Protein AF-A0A845MWB2-F1 (afdb_monomer_lite)

pLDDT: mean 92.48, std 7.13, range [41.16, 98.19]

Secondary structure (DSSP, 8-state):
----S---TTHHHHT-S-HHHHHHHHHH--TT-HHHHHHHHHHHHH-TTS-HHHHHHHTGGGS--STT-S-HHHHHHHHHHHHIIIIIIIIHHHSSB-TT-EEEEEETTEEEEEEHHHHHHHHHHHSTT-TTTHHHHHHHHHHHTSGGGBSSPPPPHHHHHHH-TT---B----

Structure (mmCIF, N/CA/C/O backbone):
data_AF-A0A845MWB2-F1
#
_entry.id   AF-A0A845MWB2-F1
#
loop_
_atom_site.group_PDB
_atom_site.id
_atom_site.type_symbol
_atom_site.label_atom_id
_atom_site.label_alt_id
_atom_site.label_comp_id
_atom_site.label_asym_id
_atom_site.label_entity_id
_atom_site.label_seq_id
_atom_site.pdbx_PDB_ins_code
_atom_site.Cartn_x
_atom_site.Cartn_y
_atom_site.Cartn_z
_atom_site.occupancy
_atom_site.B_iso_or_equiv
_atom_site.auth_seq_id
_atom_site.auth_comp_id
_atom_site.auth_asym_id
_atom_site.auth_atom_id
_atom_site.pdbx_PDB_model_num
ATOM 1 N N . MET A 1 1 ? -17.869 -7.687 -10.494 1.00 41.16 1 MET A N 1
ATOM 2 C CA . MET A 1 1 ? -16.927 -7.324 -9.417 1.00 41.16 1 MET A CA 1
ATOM 3 C C . MET A 1 1 ? -15.879 -6.476 -10.111 1.00 41.16 1 MET A C 1
ATOM 5 O O . MET A 1 1 ? -15.400 -6.926 -11.140 1.00 41.16 1 MET A O 1
ATOM 9 N N . TYR A 1 2 ? -15.706 -5.213 -9.725 1.00 47.47 2 TYR A N 1
ATOM 10 C CA . TYR A 1 2 ? -14.780 -4.327 -10.436 1.00 47.47 2 TYR A CA 1
ATOM 11 C C . TYR A 1 2 ? -13.354 -4.681 -10.015 1.00 47.47 2 TYR A C 1
ATOM 13 O O . TYR A 1 2 ? -13.022 -4.534 -8.840 1.00 47.47 2 TYR A O 1
ATOM 21 N N . ASP A 1 3 ? -12.542 -5.156 -10.958 1.00 68.00 3 ASP A N 1
ATOM 22 C CA . ASP A 1 3 ? -11.114 -5.392 -10.747 1.00 68.00 3 ASP A CA 1
ATOM 23 C C . ASP A 1 3 ? -10.389 -4.044 -10.882 1.00 68.00 3 ASP A C 1
ATOM 25 O O . ASP A 1 3 ? -9.895 -3.679 -11.947 1.00 68.00 3 ASP A O 1
ATOM 29 N N . TYR A 1 4 ? -10.431 -3.247 -9.810 1.00 80.69 4 TYR A N 1
ATOM 30 C CA . TYR A 1 4 ? -9.626 -2.035 -9.666 1.00 80.69 4 TYR A CA 1
ATOM 31 C C . TYR A 1 4 ? -8.428 -2.331 -8.751 1.00 80.69 4 TYR A C 1
ATOM 33 O O . TYR A 1 4 ? -8.620 -2.947 -7.697 1.00 80.69 4 TYR A O 1
ATOM 41 N N . PRO A 1 5 ? -7.217 -1.852 -9.078 1.00 87.44 5 PRO A N 1
ATOM 42 C CA . PRO A 1 5 ? -6.850 -1.058 -10.255 1.00 87.44 5 PRO A CA 1
ATOM 43 C C . PRO A 1 5 ? -6.930 -1.870 -11.556 1.00 87.44 5 PRO A C 1
ATOM 45 O O . PRO A 1 5 ? -6.724 -3.081 -11.549 1.00 87.44 5 PRO A O 1
ATOM 48 N N . VAL A 1 6 ? -7.192 -1.189 -12.677 1.00 88.81 6 VAL A N 1
ATOM 49 C CA . VAL A 1 6 ? -7.098 -1.806 -14.009 1.00 88.81 6 VAL A CA 1
ATOM 50 C C . VAL A 1 6 ? -5.637 -2.166 -14.254 1.00 88.81 6 VAL A C 1
ATOM 52 O O . VAL A 1 6 ? -4.784 -1.284 -14.316 1.00 88.81 6 VAL A O 1
ATOM 55 N N . LEU A 1 7 ? -5.347 -3.462 -14.328 1.00 90.06 7 LEU A N 1
ATOM 56 C CA . LEU A 1 7 ? -3.983 -3.970 -14.428 1.00 90.06 7 LEU A CA 1
ATOM 57 C C . LEU A 1 7 ? -3.392 -3.701 -15.825 1.00 90.06 7 LEU A C 1
ATOM 59 O O . LEU A 1 7 ? -4.120 -3.806 -16.815 1.00 90.06 7 LEU A O 1
ATOM 63 N N . PRO A 1 8 ? -2.084 -3.399 -15.932 1.00 89.69 8 PRO A N 1
ATOM 64 C CA . PRO A 1 8 ? -1.440 -3.187 -17.224 1.00 89.69 8 PRO A CA 1
ATOM 65 C C . PRO A 1 8 ? -1.426 -4.484 -18.044 1.00 89.69 8 PRO A C 1
ATOM 67 O O . PRO A 1 8 ? -1.240 -5.573 -17.497 1.00 89.69 8 PRO A O 1
ATOM 70 N N . GLU A 1 9 ? -1.550 -4.376 -19.370 1.00 90.06 9 GLU A N 1
ATOM 71 C CA . GLU A 1 9 ? -1.622 -5.540 -20.274 1.00 90.06 9 GLU A CA 1
ATOM 72 C C . GLU A 1 9 ? -0.399 -6.464 -20.167 1.00 90.06 9 GLU A C 1
ATOM 74 O O . GLU A 1 9 ? -0.498 -7.671 -20.376 1.00 90.06 9 GLU A O 1
ATOM 79 N N . ASN A 1 10 ? 0.764 -5.911 -19.814 1.00 91.75 10 ASN A N 1
ATOM 80 C CA . ASN A 1 10 ? 2.012 -6.651 -19.664 1.00 91.75 10 ASN A CA 1
ATOM 81 C C . ASN A 1 10 ? 2.354 -7.000 -18.204 1.00 91.75 10 ASN A C 1
ATOM 83 O O . ASN A 1 10 ? 3.530 -7.203 -17.886 1.00 91.75 10 ASN A O 1
ATOM 87 N N . LEU A 1 11 ? 1.359 -7.083 -17.312 1.00 92.81 11 LEU A N 1
ATOM 88 C CA . LEU A 1 11 ? 1.565 -7.384 -15.891 1.00 92.81 11 LEU A CA 1
ATOM 89 C C . LEU A 1 11 ? 2.423 -8.638 -15.668 1.00 92.81 11 LEU A C 1
ATOM 91 O O . LEU A 1 11 ? 3.355 -8.602 -14.865 1.00 92.81 11 LEU A O 1
ATOM 95 N N . ASP A 1 12 ? 2.164 -9.720 -16.403 1.00 92.75 12 ASP A N 1
ATOM 96 C CA . ASP A 1 12 ? 2.923 -10.971 -16.274 1.00 92.75 12 ASP A CA 1
ATOM 97 C C . ASP A 1 12 ? 4.414 -10.783 -16.575 1.00 92.75 12 ASP A C 1
ATOM 99 O O . ASP A 1 12 ? 5.270 -11.378 -15.916 1.00 92.75 12 ASP A O 1
ATOM 103 N N . ASP A 1 13 ? 4.752 -9.915 -17.531 1.00 94.25 13 ASP A N 1
ATOM 104 C CA . ASP A 1 13 ? 6.138 -9.566 -17.813 1.00 94.25 13 ASP A CA 1
ATOM 105 C C . ASP A 1 13 ? 6.739 -8.723 -16.697 1.00 94.25 13 ASP A C 1
ATOM 107 O O . ASP A 1 13 ? 7.880 -8.978 -16.305 1.00 94.25 13 ASP A O 1
ATOM 111 N N . ILE A 1 14 ? 6.002 -7.758 -16.145 1.00 93.69 14 ILE A N 1
ATOM 112 C CA . ILE A 1 14 ? 6.468 -6.960 -15.002 1.00 93.69 14 ILE A CA 1
ATOM 113 C C . ILE A 1 14 ? 6.767 -7.880 -13.809 1.00 93.69 14 ILE A C 1
ATOM 115 O O . ILE A 1 14 ? 7.822 -7.759 -13.186 1.00 93.69 14 ILE A O 1
ATOM 119 N N . LEU A 1 15 ? 5.917 -8.881 -13.575 1.00 94.44 15 LEU A N 1
ATOM 120 C CA . LEU A 1 15 ? 5.975 -9.795 -12.435 1.00 94.44 15 LEU A CA 1
ATOM 121 C C . LEU A 1 15 ? 6.961 -10.970 -12.571 1.00 94.44 15 LEU A C 1
ATOM 123 O O . LEU A 1 15 ? 7.009 -11.826 -11.691 1.00 94.44 15 LEU A O 1
ATOM 127 N N . LYS A 1 16 ? 7.782 -11.058 -13.623 1.00 93.88 16 LYS A N 1
ATOM 128 C CA . LYS A 1 16 ? 8.839 -12.092 -13.697 1.00 93.88 16 LYS A CA 1
ATOM 129 C C . LYS A 1 16 ? 9.961 -11.837 -12.667 1.00 93.88 16 LYS A C 1
ATOM 131 O O . LYS A 1 16 ? 10.321 -10.683 -12.433 1.00 93.88 16 LYS A O 1
ATOM 136 N N . PRO A 1 17 ? 10.594 -12.895 -12.112 1.00 90.56 17 PRO A N 1
ATOM 137 C CA . PRO A 1 17 ? 10.455 -14.309 -12.491 1.00 90.56 17 PRO A CA 1
ATOM 138 C C . PRO A 1 17 ? 9.181 -14.985 -11.964 1.00 90.56 17 PRO A C 1
ATOM 140 O O . PRO A 1 17 ? 8.768 -16.000 -12.512 1.00 90.56 17 PRO A O 1
ATOM 143 N N . SER A 1 18 ? 8.549 -14.431 -10.930 1.00 93.50 18 SER A N 1
ATOM 144 C CA . SER A 1 18 ? 7.198 -14.797 -10.492 1.00 93.50 18 SER A CA 1
ATOM 145 C C . SER A 1 18 ? 6.614 -13.684 -9.622 1.00 93.50 18 SER A C 1
ATOM 147 O O . SER A 1 18 ? 7.367 -13.008 -8.914 1.00 93.50 18 SER A O 1
ATOM 149 N N . LYS A 1 19 ? 5.279 -13.543 -9.614 1.00 94.06 19 LYS A N 1
ATOM 150 C CA . LYS A 1 19 ? 4.553 -12.572 -8.774 1.00 94.06 19 LYS A CA 1
ATOM 151 C C . LYS A 1 19 ? 5.045 -12.591 -7.326 1.00 94.06 19 LYS A C 1
ATOM 153 O O . LYS A 1 19 ? 5.410 -11.556 -6.782 1.00 94.06 19 LYS A O 1
ATOM 158 N N . ARG A 1 20 ? 5.162 -13.787 -6.743 1.00 92.56 20 ARG A N 1
ATOM 159 C CA . ARG A 1 20 ? 5.664 -13.980 -5.378 1.00 92.56 20 ARG A CA 1
ATOM 160 C C . ARG A 1 20 ? 7.077 -13.430 -5.184 1.00 92.56 20 ARG A C 1
ATOM 162 O O . ARG A 1 20 ? 7.302 -12.691 -4.237 1.00 92.56 20 ARG A O 1
ATOM 169 N N . ALA A 1 21 ? 8.013 -13.751 -6.080 1.00 92.06 21 ALA A N 1
ATOM 170 C CA . ALA A 1 21 ? 9.394 -13.275 -5.968 1.00 92.06 21 ALA A CA 1
ATOM 171 C C . ALA A 1 21 ? 9.487 -11.742 -6.033 1.00 92.06 21 ALA A C 1
ATOM 173 O O . ALA A 1 21 ? 10.293 -11.139 -5.321 1.00 92.06 21 ALA A O 1
ATOM 174 N N . VAL A 1 22 ? 8.646 -11.108 -6.857 1.00 94.19 22 VAL A N 1
ATOM 175 C CA . VAL A 1 22 ? 8.548 -9.646 -6.921 1.00 94.19 22 VAL A CA 1
ATOM 176 C C . VAL A 1 22 ? 8.043 -9.083 -5.596 1.00 94.19 22 VAL A C 1
ATOM 178 O O . VAL A 1 22 ? 8.692 -8.212 -5.018 1.00 94.19 22 VAL A O 1
ATOM 181 N N . CYS A 1 23 ? 6.946 -9.624 -5.068 1.00 94.06 23 CYS A N 1
ATOM 182 C CA . CYS A 1 23 ? 6.378 -9.177 -3.799 1.00 94.06 23 CYS A CA 1
ATOM 183 C C . CYS A 1 23 ? 7.330 -9.387 -2.612 1.00 94.06 23 CYS A C 1
ATOM 185 O O . CYS A 1 23 ? 7.522 -8.464 -1.825 1.00 94.06 23 CYS A O 1
ATOM 187 N N . ASP A 1 24 ? 7.995 -10.542 -2.526 1.00 92.19 24 ASP A N 1
ATOM 188 C CA . ASP A 1 24 ? 8.996 -10.838 -1.491 1.00 92.19 24 ASP A CA 1
ATOM 189 C C . ASP A 1 24 ? 10.164 -9.841 -1.547 1.00 92.19 24 ASP A C 1
ATOM 191 O O . ASP A 1 24 ? 10.642 -9.357 -0.520 1.00 92.19 24 ASP A O 1
ATOM 195 N N . THR A 1 25 ? 10.594 -9.464 -2.754 1.00 93.00 25 THR A N 1
ATOM 196 C CA . THR A 1 25 ? 11.665 -8.474 -2.936 1.00 93.00 25 THR A CA 1
ATOM 197 C C . THR A 1 25 ? 11.241 -7.088 -2.449 1.00 93.00 25 THR A C 1
ATOM 199 O O . THR A 1 25 ? 12.007 -6.429 -1.740 1.00 93.00 25 THR A O 1
ATOM 202 N N . TYR A 1 26 ? 10.017 -6.654 -2.770 1.00 92.38 26 TYR A N 1
ATOM 203 C CA . TYR A 1 26 ? 9.469 -5.407 -2.237 1.00 92.38 26 TYR A CA 1
ATOM 204 C C . TYR A 1 26 ? 9.275 -5.464 -0.722 1.00 92.38 26 TYR A C 1
ATOM 206 O O . TYR A 1 26 ? 9.589 -4.483 -0.056 1.00 92.38 26 TYR A O 1
ATOM 214 N N . GLN A 1 27 ? 8.823 -6.589 -0.163 1.00 90.25 27 GLN A N 1
ATOM 215 C CA . GLN A 1 27 ? 8.583 -6.756 1.274 1.00 90.25 27 GLN A CA 1
ATOM 216 C C . GLN A 1 27 ? 9.866 -6.643 2.106 1.00 90.25 27 GLN A C 1
ATOM 218 O O . GLN A 1 27 ? 9.843 -6.072 3.197 1.00 90.25 27 GLN A O 1
ATOM 223 N N . LEU A 1 28 ? 10.987 -7.167 1.600 1.00 84.00 28 LEU A N 1
ATOM 224 C CA . LEU A 1 28 ? 12.288 -7.093 2.274 1.00 84.00 28 LEU A CA 1
ATOM 225 C C . LEU A 1 28 ? 12.935 -5.699 2.177 1.00 84.00 28 LEU A C 1
ATOM 227 O O . LEU A 1 28 ? 13.747 -5.351 3.032 1.00 84.00 28 LEU A O 1
ATOM 231 N N . SER A 1 29 ? 12.602 -4.923 1.137 1.00 70.25 29 SER A N 1
ATOM 232 C CA . SER A 1 29 ? 12.970 -3.505 0.920 1.00 70.25 29 SER A CA 1
ATOM 233 C C . SER A 1 29 ? 14.429 -3.116 1.201 1.00 70.25 29 SER A C 1
ATOM 235 O O . SER A 1 29 ? 14.725 -1.973 1.561 1.00 70.25 29 SER A O 1
ATOM 237 N N . SER A 1 30 ? 15.382 -4.034 1.038 1.00 79.94 30 SER A N 1
ATOM 238 C CA . SER A 1 30 ? 16.797 -3.692 1.176 1.00 79.94 30 SER A CA 1
ATOM 239 C C . SER A 1 30 ? 17.261 -2.987 -0.095 1.00 79.94 30 SER A C 1
ATOM 241 O O . SER A 1 30 ? 17.747 -3.627 -1.023 1.00 79.94 30 SER A O 1
ATOM 243 N N . VAL A 1 31 ? 17.127 -1.658 -0.137 1.00 77.44 31 VAL A N 1
ATOM 244 C CA . VAL A 1 31 ? 17.522 -0.808 -1.283 1.00 77.44 31 VAL A CA 1
ATOM 245 C C . VAL A 1 31 ? 18.987 -0.985 -1.702 1.00 77.44 31 VAL A C 1
ATOM 247 O O . VAL A 1 31 ? 19.362 -0.704 -2.838 1.00 77.44 31 VAL A O 1
ATOM 250 N N . ASN A 1 32 ? 19.824 -1.485 -0.792 1.00 80.62 32 ASN A N 1
ATOM 251 C CA . ASN A 1 32 ? 21.233 -1.776 -1.043 1.00 80.62 32 ASN A CA 1
ATOM 252 C C . ASN A 1 32 ? 21.475 -3.193 -1.590 1.00 80.62 32 ASN A C 1
ATOM 254 O O . ASN A 1 32 ? 22.581 -3.477 -2.044 1.00 80.62 32 ASN A O 1
ATOM 258 N N . SER A 1 33 ? 20.470 -4.072 -1.573 1.00 88.12 33 SER A N 1
ATOM 259 C CA . SER A 1 33 ? 20.569 -5.433 -2.100 1.00 88.12 33 SER A CA 1
ATOM 260 C C . SER A 1 33 ? 20.683 -5.423 -3.629 1.00 88.12 33 SER A C 1
ATOM 262 O O . SER A 1 33 ? 19.834 -4.822 -4.296 1.00 88.12 33 SER A O 1
ATOM 264 N N . PRO A 1 34 ? 21.663 -6.137 -4.217 1.00 89.19 34 PRO A N 1
ATOM 265 C CA . PRO A 1 34 ? 21.755 -6.308 -5.667 1.00 89.19 34 PRO A CA 1
ATOM 266 C C . PRO A 1 34 ? 20.484 -6.900 -6.287 1.00 89.19 34 PRO A C 1
ATOM 268 O O . PRO A 1 34 ? 20.099 -6.508 -7.384 1.00 89.19 34 PRO A O 1
ATOM 271 N N . ILE A 1 35 ? 19.804 -7.799 -5.565 1.00 89.56 35 ILE A N 1
ATOM 272 C CA . ILE A 1 35 ? 18.554 -8.426 -6.020 1.00 89.56 35 ILE A CA 1
ATOM 273 C C . ILE A 1 35 ? 17.447 -7.375 -6.145 1.00 89.56 35 ILE A C 1
ATOM 275 O O . ILE A 1 35 ? 16.756 -7.333 -7.159 1.00 89.56 35 ILE A O 1
ATOM 279 N N . TYR A 1 36 ? 17.316 -6.499 -5.142 1.00 91.81 36 TYR A N 1
ATOM 280 C CA . TYR A 1 36 ? 16.331 -5.419 -5.165 1.00 91.81 36 TYR A CA 1
ATOM 281 C C . TYR A 1 36 ? 16.585 -4.479 -6.344 1.00 91.81 36 TYR A C 1
ATOM 283 O O . TYR A 1 36 ? 15.685 -4.249 -7.145 1.00 91.81 36 TYR A O 1
ATOM 291 N N . LYS A 1 37 ? 17.826 -3.998 -6.498 1.00 92.25 37 LYS A N 1
ATOM 292 C CA . LYS A 1 37 ? 18.201 -3.086 -7.590 1.00 92.25 37 LYS A CA 1
ATOM 293 C C . LYS A 1 37 ? 17.939 -3.696 -8.964 1.00 92.25 37 LYS A C 1
ATOM 295 O O . LYS A 1 37 ? 17.270 -3.075 -9.779 1.00 92.25 37 LYS A O 1
ATOM 300 N N . SER A 1 38 ? 18.380 -4.936 -9.179 1.00 92.88 38 SER A N 1
ATOM 301 C CA . SER A 1 38 ? 18.172 -5.642 -10.445 1.00 92.88 38 SER A CA 1
ATOM 302 C C . SER A 1 38 ? 16.688 -5.808 -10.780 1.00 92.88 38 SER A C 1
ATOM 304 O O . SER A 1 38 ? 16.300 -5.672 -11.942 1.00 92.88 38 SER A O 1
ATOM 306 N N . LEU A 1 39 ? 15.845 -6.071 -9.776 1.00 94.38 39 LEU A N 1
ATOM 307 C CA . LEU A 1 39 ? 14.407 -6.156 -9.988 1.00 94.38 39 LEU A CA 1
ATOM 308 C C . LEU A 1 39 ? 13.793 -4.790 -10.317 1.00 94.38 39 LEU A C 1
ATOM 310 O O . LEU A 1 39 ? 13.017 -4.713 -11.265 1.00 94.38 39 LEU A O 1
ATOM 314 N N . MET A 1 40 ? 14.136 -3.731 -9.578 1.00 94.62 40 MET A N 1
ATOM 315 C CA . MET A 1 40 ? 13.604 -2.387 -9.843 1.00 94.62 40 MET A CA 1
ATOM 316 C C . MET A 1 40 ? 14.004 -1.897 -11.240 1.00 94.62 40 MET A C 1
ATOM 318 O O . MET A 1 40 ? 13.135 -1.515 -12.013 1.00 94.62 40 MET A O 1
ATOM 322 N N . GLU A 1 41 ? 15.280 -2.033 -11.621 1.00 94.69 41 GLU A N 1
ATOM 323 C CA . GLU A 1 41 ? 15.774 -1.700 -12.969 1.00 94.69 41 GLU A CA 1
ATOM 324 C C . GLU A 1 41 ? 15.045 -2.490 -14.062 1.00 94.69 41 GLU A C 1
ATOM 326 O O . GLU A 1 41 ? 14.768 -1.990 -15.155 1.00 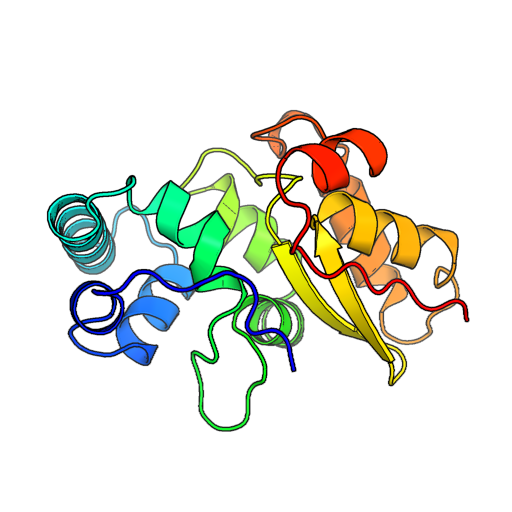94.69 41 GLU A O 1
ATOM 331 N N . ARG A 1 42 ? 14.724 -3.757 -13.780 1.00 94.88 42 ARG A N 1
ATOM 332 C CA . ARG A 1 42 ? 13.938 -4.576 -14.696 1.00 94.88 42 ARG A CA 1
ATOM 333 C C . ARG A 1 42 ? 12.520 -4.034 -14.830 1.00 94.88 42 ARG A C 1
ATOM 335 O O . ARG A 1 42 ? 12.066 -3.938 -15.967 1.00 94.88 42 ARG A O 1
ATOM 342 N N . ILE A 1 43 ? 11.844 -3.733 -13.718 1.00 95.69 43 ILE A N 1
ATOM 343 C CA . ILE A 1 43 ? 10.489 -3.166 -13.710 1.00 95.69 43 ILE A CA 1
ATOM 344 C C . ILE A 1 43 ? 10.484 -1.850 -14.489 1.00 95.69 43 ILE A C 1
ATOM 346 O O . ILE A 1 43 ? 9.701 -1.739 -15.425 1.00 95.69 43 ILE A O 1
ATOM 350 N N . ASP A 1 44 ? 11.424 -0.942 -14.217 1.00 95.62 44 ASP A N 1
ATOM 351 C CA . ASP A 1 44 ? 11.578 0.342 -14.922 1.00 95.62 44 ASP A CA 1
ATOM 352 C C . ASP A 1 44 ? 11.730 0.179 -16.438 1.00 95.62 44 ASP A C 1
ATOM 354 O O . ASP A 1 44 ? 11.267 1.003 -17.220 1.00 95.62 44 ASP A O 1
ATOM 358 N N . ARG A 1 45 ? 12.372 -0.904 -16.886 1.00 95.50 45 ARG A N 1
ATOM 359 C CA . ARG A 1 45 ? 12.550 -1.183 -18.315 1.00 95.50 45 ARG A CA 1
ATOM 360 C C . ARG A 1 45 ? 11.298 -1.758 -18.981 1.00 95.50 45 ARG A C 1
ATOM 362 O O . ARG A 1 45 ? 11.107 -1.556 -20.179 1.00 95.50 45 ARG A O 1
ATOM 369 N N . VAL A 1 46 ? 10.512 -2.564 -18.266 1.00 95.44 46 VAL A N 1
ATOM 370 C CA . VAL A 1 46 ? 9.381 -3.308 -18.857 1.00 95.44 46 VAL A CA 1
ATOM 371 C C . VAL A 1 46 ? 8.037 -2.619 -18.639 1.00 95.44 46 VAL A C 1
ATOM 373 O O . VAL A 1 46 ? 7.145 -2.767 -19.471 1.00 95.44 46 VAL A O 1
ATOM 376 N N . TYR A 1 47 ? 7.880 -1.857 -17.562 1.00 94.62 47 TYR A N 1
ATOM 377 C CA . TYR A 1 47 ? 6.678 -1.089 -17.276 1.00 94.62 47 TYR A CA 1
ATOM 378 C C . TYR A 1 47 ? 6.724 0.237 -18.042 1.00 94.62 47 TYR A C 1
ATOM 380 O O . TYR A 1 47 ? 7.461 1.147 -17.695 1.00 94.62 47 TYR A O 1
ATOM 388 N N . LYS A 1 48 ? 5.963 0.334 -19.137 1.00 88.06 48 LYS A N 1
ATOM 389 C CA . LYS A 1 48 ? 6.047 1.473 -20.071 1.00 88.06 48 LYS A CA 1
ATOM 390 C C . LYS A 1 48 ? 5.307 2.727 -19.600 1.00 88.06 48 LYS A C 1
ATOM 392 O O . LYS A 1 48 ? 5.543 3.802 -20.141 1.00 88.06 48 LYS A O 1
ATOM 397 N N . GLU A 1 49 ? 4.390 2.584 -18.649 1.00 87.62 49 GLU A N 1
ATOM 398 C CA . GLU A 1 49 ? 3.517 3.668 -18.178 1.00 87.62 49 GLU A CA 1
ATOM 399 C C . GLU A 1 49 ? 4.119 4.456 -17.002 1.00 87.62 49 GLU A C 1
ATOM 401 O O . GLU A 1 49 ? 3.551 5.466 -16.587 1.00 87.62 49 GLU A O 1
ATOM 406 N N . GLY A 1 50 ? 5.263 4.022 -16.464 1.00 92.75 50 GLY A N 1
ATOM 407 C CA . GLY A 1 50 ? 5.896 4.648 -15.309 1.00 92.75 50 GLY A CA 1
ATOM 408 C C . GLY A 1 50 ? 7.171 3.931 -14.879 1.00 92.75 50 GLY A C 1
ATOM 409 O O . GLY A 1 50 ? 7.870 3.339 -15.692 1.00 92.75 50 GLY A O 1
ATOM 410 N N . ASP A 1 51 ? 7.468 3.991 -13.586 1.00 95.12 51 ASP A N 1
ATOM 411 C CA . ASP A 1 51 ? 8.616 3.337 -12.961 1.00 95.12 51 ASP A CA 1
ATOM 412 C C . ASP A 1 51 ? 8.160 2.338 -11.880 1.00 95.12 51 ASP A C 1
ATOM 414 O O . ASP A 1 51 ? 6.971 2.144 -11.614 1.00 95.12 51 ASP A O 1
ATOM 418 N N . HIS A 1 52 ? 9.108 1.676 -11.234 1.00 95.38 52 HIS A N 1
ATOM 419 C CA . HIS A 1 52 ? 8.869 0.707 -10.174 1.00 95.38 52 HIS A CA 1
ATOM 420 C C . HIS A 1 52 ? 8.180 1.307 -8.940 1.00 95.38 52 HIS A C 1
ATOM 422 O O . HIS A 1 52 ? 7.549 0.564 -8.183 1.00 95.38 52 HIS A O 1
ATOM 428 N N . LYS A 1 53 ? 8.290 2.624 -8.717 1.00 95.88 53 LYS A N 1
ATOM 429 C CA . LYS A 1 53 ? 7.576 3.339 -7.652 1.00 95.88 53 LYS A CA 1
ATOM 430 C C . LYS A 1 53 ? 6.110 3.522 -8.034 1.00 95.88 53 LYS A C 1
ATOM 432 O O . LYS A 1 53 ? 5.232 3.239 -7.220 1.00 95.88 53 LYS A O 1
ATOM 437 N N . ASP A 1 54 ? 5.840 3.968 -9.255 1.00 95.94 54 ASP A N 1
ATOM 438 C CA . ASP A 1 54 ? 4.490 4.088 -9.801 1.00 95.94 54 ASP A CA 1
ATOM 439 C C . ASP A 1 54 ? 3.797 2.719 -9.824 1.00 95.94 54 ASP A C 1
ATOM 441 O O . ASP A 1 54 ? 2.694 2.581 -9.300 1.00 95.94 54 ASP A O 1
ATOM 445 N N . PHE A 1 55 ? 4.493 1.676 -10.287 1.00 96.44 55 PHE A N 1
ATOM 446 C CA . PHE A 1 55 ? 4.011 0.296 -10.238 1.00 96.44 55 PHE A CA 1
ATOM 447 C C . PHE A 1 55 ? 3.687 -0.163 -8.808 1.00 96.44 55 PHE A C 1
ATOM 449 O O . PHE A 1 55 ? 2.642 -0.779 -8.570 1.00 96.44 55 PHE A O 1
ATOM 456 N N . PHE A 1 56 ? 4.564 0.153 -7.846 1.00 96.44 56 PHE A N 1
ATOM 457 C CA . PHE A 1 56 ? 4.362 -0.189 -6.441 1.00 96.44 56 PHE A CA 1
ATOM 458 C C . PHE A 1 56 ? 3.058 0.411 -5.903 1.00 96.44 56 PHE A C 1
ATOM 460 O O . PHE A 1 56 ? 2.215 -0.328 -5.398 1.00 96.44 56 PHE A O 1
ATOM 467 N N . PHE A 1 57 ? 2.876 1.729 -6.029 1.00 96.75 57 PHE A N 1
ATOM 468 C CA . PHE A 1 57 ? 1.721 2.422 -5.452 1.00 96.75 57 PHE A CA 1
ATOM 469 C C . PHE A 1 57 ? 0.422 2.208 -6.233 1.00 96.75 57 PHE A C 1
ATOM 471 O O . PHE A 1 57 ? -0.641 2.172 -5.613 1.00 96.75 57 PHE A O 1
ATOM 478 N N . LYS A 1 58 ? 0.481 2.053 -7.561 1.00 94.81 58 LYS A N 1
ATOM 479 C CA . LYS A 1 58 ? -0.719 1.823 -8.375 1.00 94.81 58 LYS A CA 1
ATOM 480 C C . LYS A 1 58 ? -1.223 0.394 -8.301 1.00 94.81 58 LYS A C 1
ATOM 482 O O . LYS A 1 58 ? -2.432 0.219 -8.228 1.00 94.81 58 LYS A O 1
ATOM 487 N N . TYR A 1 59 ? -0.334 -0.601 -8.336 1.00 95.00 59 TYR A N 1
ATOM 488 C CA . TYR A 1 59 ? -0.732 -1.993 -8.562 1.00 95.00 59 TYR A CA 1
ATOM 489 C C . TYR A 1 59 ? -0.307 -2.924 -7.433 1.00 95.00 59 TYR A C 1
ATOM 491 O O . TYR A 1 59 ? -1.155 -3.626 -6.880 1.00 95.00 59 TYR A O 1
ATOM 499 N N . LEU A 1 60 ? 0.977 -2.928 -7.052 1.00 95.19 60 LEU A N 1
ATOM 500 C CA . LEU A 1 60 ? 1.537 -3.968 -6.177 1.00 95.19 60 LEU A CA 1
ATOM 501 C C . LEU A 1 60 ? 0.777 -4.112 -4.851 1.00 95.19 60 LEU A C 1
ATOM 503 O O . LEU A 1 60 ? 0.534 -5.233 -4.417 1.00 95.19 60 LEU A O 1
ATOM 507 N N . LEU A 1 61 ? 0.358 -2.999 -4.238 1.00 95.62 61 LEU A N 1
ATOM 508 C CA . LEU A 1 61 ? -0.392 -2.991 -2.972 1.00 95.62 61 LEU A CA 1
ATOM 509 C C . LEU A 1 61 ? -1.667 -3.848 -3.013 1.00 95.62 61 LEU A C 1
ATOM 511 O O . LEU A 1 61 ? -2.098 -4.355 -1.981 1.00 95.62 61 LEU A O 1
ATOM 515 N N . THR A 1 62 ? -2.252 -4.024 -4.195 1.00 93.69 62 THR A N 1
ATOM 516 C CA . THR A 1 62 ? -3.548 -4.686 -4.398 1.00 93.69 62 THR A CA 1
ATOM 517 C C . THR A 1 62 ? -3.426 -6.1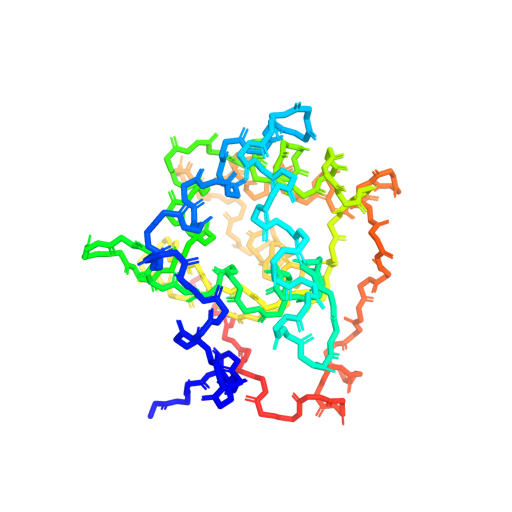10 -4.933 1.00 93.69 62 THR A C 1
ATOM 519 O O . THR A 1 62 ? -4.416 -6.834 -4.951 1.00 93.69 62 THR A O 1
ATOM 522 N N . LEU A 1 63 ? -2.224 -6.536 -5.333 1.00 93.50 63 LEU A N 1
ATOM 523 C CA . LEU A 1 63 ? -2.007 -7.861 -5.906 1.00 93.50 63 LEU A CA 1
ATOM 524 C C . LEU A 1 63 ? -2.080 -8.961 -4.844 1.00 93.50 63 LEU A C 1
ATOM 526 O O . LEU A 1 63 ? -1.555 -8.832 -3.739 1.00 93.50 63 LEU A O 1
ATOM 530 N N . ASP A 1 64 ? -2.635 -10.104 -5.219 1.00 91.44 64 ASP A N 1
ATOM 531 C CA . ASP A 1 64 ? -2.668 -11.360 -4.468 1.00 91.44 64 ASP A CA 1
ATOM 532 C C . ASP A 1 64 ? -1.299 -12.073 -4.523 1.00 91.44 64 ASP A C 1
ATOM 534 O O . ASP A 1 64 ? -1.095 -13.107 -5.161 1.00 91.44 64 ASP A O 1
ATOM 538 N N . CYS A 1 65 ? -0.297 -11.490 -3.868 1.00 88.50 65 CYS A N 1
ATOM 539 C CA . CYS A 1 65 ? 1.092 -11.959 -3.910 1.00 88.50 65 CYS A CA 1
ATOM 540 C C . CYS A 1 65 ? 1.324 -13.387 -3.384 1.00 88.50 65 CYS A C 1
ATOM 542 O O . CYS A 1 65 ? 2.319 -14.024 -3.745 1.00 88.50 65 CYS A O 1
ATOM 544 N N . TYR A 1 66 ? 0.425 -13.887 -2.534 1.00 85.44 66 TYR A N 1
ATOM 545 C CA . TYR A 1 66 ? 0.578 -15.143 -1.806 1.00 85.44 66 TYR A CA 1
ATOM 546 C C . TYR A 1 66 ? -0.683 -16.006 -1.926 1.00 85.44 66 TYR A C 1
ATOM 548 O O . TYR A 1 66 ? -1.788 -15.462 -1.954 1.00 85.44 66 TYR A O 1
ATOM 556 N N . PRO A 1 67 ? -0.556 -17.348 -1.943 1.00 79.50 67 PRO A N 1
ATOM 557 C CA . PRO A 1 67 ? -1.717 -18.231 -1.934 1.00 79.50 67 PRO A CA 1
ATOM 558 C C . PRO A 1 67 ? -2.653 -17.919 -0.760 1.00 79.50 67 PRO A C 1
ATOM 560 O O . PRO A 1 67 ? -2.191 -17.735 0.366 1.00 79.50 67 PRO A O 1
ATOM 563 N N . PHE A 1 68 ? -3.962 -17.906 -1.027 1.00 75.12 68 PHE A N 1
ATOM 564 C CA . PHE A 1 68 ? -5.030 -17.679 -0.038 1.00 75.12 68 PHE A CA 1
ATOM 565 C C . PHE A 1 68 ? -5.061 -16.283 0.610 1.00 75.12 68 PHE A C 1
ATOM 567 O O . PHE A 1 68 ? -5.803 -16.081 1.569 1.00 75.12 68 PHE A O 1
ATOM 574 N N . GLN A 1 69 ? -4.282 -15.326 0.105 1.00 77.31 69 GLN A N 1
ATOM 575 C CA . GLN A 1 69 ? -4.285 -13.938 0.567 1.00 77.31 69 GLN A CA 1
ATOM 576 C C . GLN A 1 69 ? -5.040 -13.042 -0.417 1.00 77.31 69 GLN A C 1
ATOM 578 O O . GLN A 1 69 ? -4.913 -13.218 -1.626 1.00 77.31 69 GLN A O 1
ATOM 583 N N . GLU A 1 70 ? -5.813 -12.078 0.096 1.00 79.69 70 GLU A N 1
ATOM 584 C CA . GLU A 1 70 ? -6.624 -11.191 -0.753 1.00 79.69 70 GLU A CA 1
ATOM 585 C C . GLU A 1 70 ? -5.772 -10.133 -1.470 1.00 79.69 70 GLU A C 1
ATOM 587 O O . GLU A 1 70 ? -5.972 -9.906 -2.657 1.00 79.69 70 GLU A O 1
ATOM 592 N N . ASN A 1 71 ? -4.831 -9.480 -0.774 1.00 92.75 71 ASN A N 1
ATOM 593 C CA . ASN A 1 71 ? -3.907 -8.519 -1.382 1.00 92.75 71 ASN A CA 1
ATOM 594 C C . ASN A 1 71 ? -2.655 -8.264 -0.526 1.00 92.75 71 ASN A C 1
ATOM 596 O O . ASN A 1 71 ? -2.655 -8.450 0.691 1.00 92.75 71 ASN A O 1
ATOM 600 N N . PHE A 1 72 ? -1.596 -7.787 -1.176 1.00 95.19 72 PHE A N 1
ATOM 601 C CA . PHE A 1 72 ? -0.272 -7.578 -0.602 1.00 95.19 72 PHE A CA 1
ATOM 602 C C . PHE A 1 72 ? -0.249 -6.599 0.568 1.00 95.19 72 PHE A C 1
ATOM 604 O O . PHE A 1 72 ? 0.454 -6.842 1.556 1.00 95.19 72 PHE A O 1
ATOM 611 N N . PHE A 1 73 ? -0.985 -5.489 0.467 1.00 96.31 73 PHE A N 1
ATOM 612 C CA . PHE A 1 73 ? -0.983 -4.468 1.504 1.00 96.31 73 PHE A CA 1
ATOM 613 C C . PHE A 1 73 ? -1.562 -5.017 2.805 1.00 96.31 73 PHE A C 1
ATOM 615 O O . PHE A 1 73 ? -0.911 -4.919 3.848 1.00 96.31 73 PHE A O 1
ATOM 622 N N . ASP A 1 74 ? -2.739 -5.640 2.731 1.00 95.56 74 ASP A N 1
ATOM 623 C CA . ASP A 1 74 ? -3.428 -6.167 3.905 1.00 95.56 74 ASP A CA 1
ATOM 624 C C . ASP A 1 74 ? -2.613 -7.261 4.599 1.00 95.56 74 ASP A C 1
ATOM 626 O O . ASP A 1 74 ? -2.331 -7.161 5.794 1.00 95.56 74 ASP A O 1
ATOM 630 N N . THR A 1 75 ? -2.131 -8.243 3.829 1.00 93.94 75 THR A N 1
ATOM 631 C CA . THR A 1 75 ? -1.281 -9.331 4.336 1.00 93.94 75 THR A CA 1
ATOM 632 C C . THR A 1 75 ? -0.042 -8.799 5.040 1.00 93.94 75 THR A C 1
ATOM 634 O O . THR A 1 75 ? 0.345 -9.286 6.100 1.00 93.94 75 THR A O 1
ATOM 637 N N . THR A 1 76 ? 0.603 -7.791 4.460 1.00 94.62 76 THR A N 1
ATOM 638 C CA . THR A 1 76 ? 1.835 -7.252 5.027 1.00 94.62 76 THR A CA 1
ATOM 639 C C . THR A 1 76 ? 1.573 -6.450 6.297 1.00 94.62 76 THR A C 1
ATOM 641 O O . THR A 1 76 ? 2.342 -6.555 7.255 1.00 94.62 76 THR A O 1
ATOM 644 N N . VAL A 1 77 ? 0.503 -5.652 6.337 1.00 95.12 77 VAL A N 1
ATOM 645 C CA . VAL A 1 77 ? 0.130 -4.908 7.546 1.00 95.12 77 VAL A CA 1
ATOM 646 C C . VAL A 1 77 ? -0.276 -5.865 8.667 1.00 95.12 77 VAL A C 1
ATOM 648 O O . VAL A 1 77 ? 0.134 -5.636 9.803 1.00 95.12 77 VAL A O 1
ATOM 651 N N . ASP A 1 78 ? -1.000 -6.942 8.366 1.00 92.31 78 ASP A N 1
ATOM 652 C CA . ASP A 1 78 ? -1.394 -7.951 9.357 1.00 92.31 78 ASP A CA 1
ATOM 653 C C . ASP A 1 78 ? -0.180 -8.728 9.900 1.00 92.31 78 ASP A C 1
ATOM 655 O O . ASP A 1 78 ? -0.017 -8.875 11.111 1.00 92.31 78 ASP A O 1
ATOM 659 N N . ALA A 1 79 ? 0.742 -9.142 9.023 1.00 91.50 79 ALA A N 1
ATOM 660 C CA . ALA A 1 79 ? 1.907 -9.940 9.410 1.00 91.50 79 ALA A CA 1
ATOM 661 C C . ALA A 1 79 ? 3.045 -9.128 10.059 1.00 91.50 79 ALA A C 1
ATOM 663 O O . ALA A 1 79 ? 3.705 -9.611 10.979 1.00 91.50 79 ALA A O 1
ATOM 664 N N . MET A 1 80 ? 3.320 -7.916 9.566 1.00 93.25 80 MET A N 1
ATOM 665 C CA . MET A 1 80 ? 4.520 -7.134 9.924 1.00 93.25 80 MET A CA 1
ATOM 666 C C . MET A 1 80 ? 4.203 -5.753 10.516 1.00 93.25 80 MET A C 1
ATOM 668 O O . MET A 1 80 ? 5.088 -5.073 11.045 1.00 93.25 80 MET A O 1
ATOM 672 N N . GLY A 1 81 ? 2.942 -5.324 10.463 1.00 94.56 81 GLY A N 1
ATOM 673 C CA . GLY A 1 81 ? 2.479 -4.064 11.030 1.00 94.56 81 GLY A CA 1
ATOM 674 C C . GLY A 1 81 ? 2.708 -2.834 10.147 1.00 94.56 81 GLY A C 1
ATOM 675 O O . GLY A 1 81 ? 3.543 -2.789 9.242 1.00 94.56 81 GLY A O 1
ATOM 676 N N . VAL A 1 82 ? 1.995 -1.757 10.493 1.00 95.62 82 VAL A N 1
ATOM 677 C CA . VAL A 1 82 ? 2.049 -0.443 9.816 1.00 95.62 82 VAL A CA 1
ATOM 678 C C . VAL A 1 82 ? 3.461 0.134 9.764 1.00 95.62 82 VAL A C 1
ATOM 680 O O . VAL A 1 82 ? 3.832 0.775 8.785 1.00 95.62 82 VAL A O 1
ATOM 683 N N . SER A 1 83 ? 4.255 -0.061 10.822 1.00 94.00 83 SER A N 1
ATOM 684 C CA . SER A 1 83 ? 5.633 0.437 10.862 1.00 94.00 83 SER A CA 1
ATOM 685 C C . SER A 1 83 ? 6.462 -0.141 9.719 1.00 94.00 83 SER A C 1
ATOM 687 O O . SER A 1 83 ? 7.175 0.613 9.066 1.00 94.00 83 SER A O 1
ATOM 689 N N . HIS A 1 84 ? 6.336 -1.441 9.447 1.00 94.88 84 HIS A N 1
ATOM 690 C CA . HIS A 1 84 ? 7.062 -2.084 8.358 1.00 94.88 84 HIS A CA 1
ATOM 691 C C . HIS A 1 84 ? 6.605 -1.550 7.001 1.00 94.88 84 HIS A C 1
ATOM 693 O O . HIS A 1 84 ? 7.412 -1.014 6.246 1.00 94.88 84 HIS A O 1
ATOM 699 N N . MET A 1 85 ? 5.295 -1.577 6.746 1.00 95.88 85 MET A N 1
ATOM 700 C CA . MET A 1 85 ? 4.720 -1.114 5.482 1.00 95.88 85 MET A CA 1
ATOM 701 C C . MET A 1 85 ? 5.081 0.352 5.171 1.00 95.88 85 MET A C 1
ATOM 703 O O . MET A 1 85 ? 5.596 0.675 4.105 1.00 95.88 85 MET A O 1
ATOM 707 N N . PHE A 1 86 ? 4.877 1.263 6.123 1.00 96.00 86 PHE A N 1
ATOM 708 C CA . PHE A 1 86 ? 4.992 2.698 5.852 1.00 96.00 86 PHE A CA 1
ATOM 709 C C . PHE A 1 86 ? 6.441 3.174 5.937 1.00 96.00 86 PHE A C 1
ATOM 711 O O . PHE A 1 86 ? 6.833 4.090 5.215 1.00 96.00 86 PHE A O 1
ATOM 718 N N . SER A 1 87 ? 7.247 2.598 6.834 1.00 92.75 87 SER A N 1
ATOM 719 C CA . SER A 1 87 ? 8.639 3.014 7.010 1.00 92.75 87 SER A CA 1
ATOM 720 C C . SER A 1 87 ? 9.576 2.234 6.093 1.00 92.75 87 SER A C 1
ATOM 722 O O . SER A 1 87 ? 10.275 2.862 5.304 1.00 92.75 87 SER A O 1
ATOM 724 N N . HIS A 1 88 ? 9.584 0.901 6.169 1.00 93.00 88 HIS A N 1
ATOM 725 C CA . HIS A 1 88 ? 10.548 0.079 5.433 1.00 93.00 88 HIS A CA 1
ATOM 726 C C . HIS A 1 88 ? 10.189 -0.075 3.957 1.00 93.00 88 HIS A C 1
ATOM 728 O O . HIS A 1 88 ? 11.079 0.060 3.126 1.00 93.00 88 HIS A O 1
ATOM 734 N N . MET A 1 89 ? 8.911 -0.279 3.624 1.00 94.69 89 MET A N 1
ATOM 735 C CA . MET A 1 89 ? 8.506 -0.564 2.240 1.00 94.69 89 MET A CA 1
ATOM 736 C C . MET A 1 89 ? 8.127 0.661 1.419 1.00 94.69 89 MET A C 1
ATOM 738 O O . MET A 1 89 ? 8.272 0.637 0.205 1.00 94.69 89 MET A O 1
ATOM 742 N N . MET A 1 90 ? 7.647 1.728 2.055 1.00 95.50 90 MET A N 1
ATOM 743 C CA . MET A 1 90 ? 7.250 2.950 1.352 1.00 95.50 90 MET A CA 1
ATOM 744 C C . MET A 1 90 ? 8.295 4.054 1.524 1.00 95.50 90 MET A C 1
ATOM 746 O O . MET A 1 90 ? 8.922 4.497 0.563 1.00 95.50 90 MET A O 1
ATOM 750 N N . ARG A 1 91 ? 8.544 4.482 2.769 1.00 94.19 91 ARG A N 1
ATOM 751 C CA . ARG A 1 91 ? 9.394 5.648 3.034 1.00 94.19 91 ARG A CA 1
ATOM 752 C C . ARG A 1 91 ? 10.865 5.437 2.693 1.00 94.19 91 ARG A C 1
ATOM 754 O O . ARG A 1 91 ? 11.448 6.309 2.061 1.00 94.19 91 ARG A O 1
ATOM 761 N N . THR A 1 92 ? 11.477 4.337 3.125 1.00 92.19 92 THR A N 1
ATOM 762 C CA . THR A 1 92 ? 12.899 4.064 2.862 1.00 92.19 92 THR A CA 1
ATOM 763 C C . THR A 1 92 ? 13.215 4.012 1.360 1.00 92.19 92 THR A C 1
ATOM 765 O O . THR A 1 92 ? 14.134 4.722 0.957 1.00 92.19 92 THR A O 1
ATOM 768 N N . PRO A 1 93 ? 12.493 3.244 0.522 1.00 92.69 93 PRO A 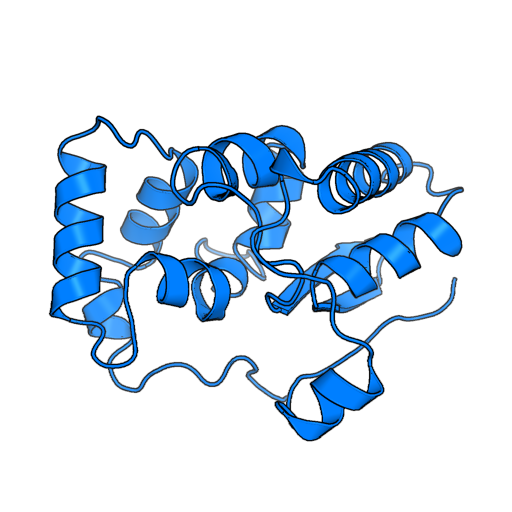N 1
ATOM 769 C CA . PRO A 1 93 ? 12.798 3.176 -0.906 1.00 92.69 93 PRO A CA 1
ATOM 770 C 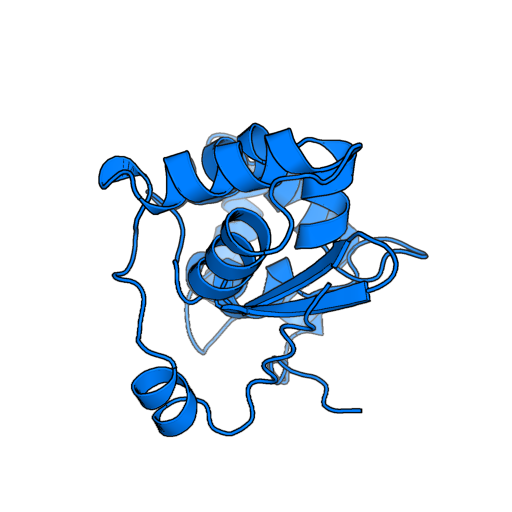C . PRO A 1 93 ? 12.289 4.370 -1.718 1.00 92.69 93 PRO A C 1
ATOM 772 O O . PRO A 1 93 ? 12.958 4.760 -2.670 1.00 92.69 93 PRO A O 1
ATOM 775 N N . PHE A 1 94 ? 11.145 4.968 -1.365 1.00 93.94 94 PHE A N 1
ATOM 776 C CA . PHE A 1 94 ? 10.482 5.954 -2.235 1.00 93.94 94 PHE A CA 1
ATOM 777 C C . PHE A 1 94 ? 10.444 7.376 -1.680 1.00 93.94 94 PHE A C 1
ATOM 779 O O . PHE A 1 94 ? 9.951 8.276 -2.361 1.00 93.94 94 PHE A O 1
ATOM 786 N N . GLY A 1 95 ? 10.937 7.593 -0.459 1.00 93.19 95 GLY A N 1
ATOM 787 C CA . GLY A 1 95 ? 10.928 8.887 0.229 1.00 93.19 95 GLY A CA 1
ATOM 788 C C . GLY A 1 95 ? 9.640 9.191 1.003 1.00 93.19 95 GLY A C 1
ATOM 789 O O . GLY A 1 95 ? 9.597 10.170 1.741 1.00 93.19 95 GLY A O 1
ATOM 790 N N . GLY A 1 96 ? 8.606 8.351 0.896 1.00 95.12 96 GLY A N 1
ATOM 791 C CA . GLY A 1 96 ? 7.367 8.476 1.664 1.00 95.12 96 GLY A CA 1
ATOM 792 C C . GLY A 1 96 ? 6.264 7.542 1.161 1.00 95.12 96 GLY A C 1
ATOM 793 O O . GLY A 1 96 ? 6.531 6.567 0.468 1.00 95.12 96 GLY A O 1
ATOM 794 N N . VAL A 1 97 ? 5.024 7.870 1.510 1.00 96.81 97 VAL A N 1
ATOM 795 C CA . VAL A 1 97 ? 3.785 7.171 1.161 1.00 96.81 97 VAL A CA 1
ATOM 796 C C . VAL A 1 97 ? 2.979 8.046 0.202 1.00 96.81 97 VAL A C 1
ATOM 798 O O . VAL A 1 97 ? 2.753 9.225 0.492 1.00 96.81 97 VAL A O 1
ATOM 801 N N . ASP A 1 98 ? 2.527 7.486 -0.919 1.00 97.19 98 ASP A N 1
ATOM 802 C CA . ASP A 1 98 ? 1.469 8.107 -1.718 1.00 97.19 98 ASP A CA 1
ATOM 803 C C . ASP A 1 98 ? 0.147 7.984 -0.953 1.00 97.19 98 ASP A C 1
ATOM 805 O O . ASP A 1 98 ? -0.388 6.894 -0.761 1.00 97.19 98 ASP A O 1
ATOM 809 N N . THR A 1 99 ? -0.361 9.117 -0.474 1.00 97.00 99 THR A N 1
ATOM 810 C CA . THR A 1 99 ? -1.583 9.206 0.338 1.00 97.00 99 THR A CA 1
ATOM 811 C C . THR A 1 99 ? -2.853 8.892 -0.450 1.00 97.00 99 THR A C 1
ATOM 813 O O . THR A 1 99 ? -3.904 8.651 0.151 1.00 97.00 99 THR A O 1
ATOM 816 N N . ASN A 1 100 ? -2.755 8.870 -1.779 1.00 96.88 100 ASN A N 1
ATOM 817 C CA . ASN A 1 100 ? -3.849 8.608 -2.701 1.00 96.88 100 ASN A CA 1
ATOM 818 C C . ASN A 1 100 ? -3.795 7.198 -3.301 1.00 96.88 100 ASN A C 1
ATOM 820 O O . ASN A 1 100 ? -4.719 6.826 -4.024 1.00 96.88 100 ASN A O 1
ATOM 824 N N . ALA A 1 101 ? -2.754 6.417 -2.991 1.00 96.88 101 ALA A N 1
ATOM 825 C CA . ALA A 1 101 ? -2.648 5.031 -3.419 1.00 96.88 101 ALA A CA 1
ATOM 826 C C . ALA A 1 101 ? -3.867 4.230 -2.952 1.00 96.88 101 ALA A C 1
ATOM 828 O O . ALA A 1 101 ? -4.289 4.328 -1.794 1.00 96.88 101 ALA A O 1
ATOM 829 N N . PHE A 1 102 ? -4.435 3.447 -3.864 1.00 96.81 102 PHE A N 1
ATOM 830 C CA . PHE A 1 102 ? -5.584 2.607 -3.569 1.00 96.81 102 PHE A CA 1
ATOM 831 C C . PHE A 1 102 ? -5.147 1.387 -2.755 1.00 96.81 102 PHE A C 1
ATOM 833 O O . PHE A 1 102 ? -4.183 0.704 -3.097 1.00 96.81 102 PHE A O 1
ATOM 840 N N . ILE A 1 103 ? -5.874 1.114 -1.677 1.00 96.88 103 ILE A N 1
ATOM 841 C CA . ILE A 1 103 ? -5.692 -0.070 -0.844 1.00 96.88 103 ILE A CA 1
ATOM 842 C C . ILE A 1 103 ? -7.032 -0.756 -0.615 1.00 96.88 103 ILE A C 1
ATOM 844 O O . ILE A 1 103 ? -8.094 -0.135 -0.698 1.00 96.88 103 ILE A O 1
ATOM 848 N N . ARG A 1 104 ? -6.963 -2.032 -0.247 1.00 95.31 104 ARG A N 1
ATOM 849 C CA . ARG A 1 104 ? -8.097 -2.818 0.223 1.00 95.31 104 ARG A CA 1
ATOM 850 C C . ARG A 1 104 ? -7.679 -3.581 1.469 1.00 95.31 104 ARG A C 1
ATOM 852 O O . ARG A 1 104 ? -6.701 -4.313 1.427 1.00 95.31 104 ARG A O 1
ATOM 859 N N . ILE A 1 105 ? -8.398 -3.425 2.573 1.00 95.56 105 ILE A N 1
ATOM 860 C CA . ILE A 1 105 ? -8.097 -4.120 3.831 1.00 95.56 105 ILE A CA 1
ATOM 861 C C . ILE A 1 105 ? -9.352 -4.693 4.465 1.00 95.56 105 ILE A C 1
ATOM 863 O O . ILE A 1 105 ? -10.438 -4.113 4.369 1.00 95.56 105 ILE A O 1
ATOM 867 N N . LYS A 1 106 ? -9.202 -5.820 5.161 1.00 94.75 106 LYS A N 1
ATOM 868 C CA . LYS A 1 106 ? -10.290 -6.449 5.905 1.00 94.75 106 LYS A CA 1
ATOM 869 C C . LYS A 1 106 ? -10.126 -6.228 7.398 1.00 94.75 106 LYS A C 1
ATOM 871 O O . LYS A 1 106 ? -9.214 -6.749 8.034 1.00 94.75 106 LYS A O 1
ATOM 876 N N . ARG A 1 107 ? -11.034 -5.467 7.995 1.00 94.94 107 ARG A N 1
ATOM 877 C CA . ARG A 1 107 ? -11.018 -5.162 9.430 1.00 94.94 107 ARG A CA 1
ATOM 878 C C . ARG A 1 107 ? -12.422 -5.273 9.990 1.00 94.94 107 ARG A C 1
ATOM 880 O O . ARG A 1 107 ? -13.384 -5.005 9.286 1.00 94.94 107 ARG A O 1
ATOM 887 N N . GLU A 1 108 ? -12.561 -5.691 11.244 1.00 93.06 108 GLU A N 1
ATOM 888 C CA . GLU A 1 108 ? -13.883 -5.781 11.896 1.00 93.06 108 GLU A CA 1
ATOM 889 C C . GLU A 1 108 ? -14.909 -6.630 11.106 1.00 93.06 108 GLU A C 1
ATOM 891 O O . GLU A 1 108 ? -16.106 -6.354 11.116 1.00 93.06 108 GLU A O 1
ATOM 896 N N . GLY A 1 109 ? -14.441 -7.636 10.354 1.00 92.31 109 GLY A N 1
ATOM 897 C CA . GLY A 1 109 ? -15.286 -8.458 9.477 1.00 92.31 109 GLY A CA 1
ATOM 898 C C . GLY A 1 109 ? -15.800 -7.755 8.211 1.00 92.31 109 GLY A C 1
ATOM 899 O O . GLY A 1 109 ? -16.574 -8.351 7.465 1.00 92.31 109 GLY A O 1
ATOM 900 N N . LYS A 1 110 ? -15.367 -6.520 7.943 1.00 95.38 110 LYS A N 1
ATOM 901 C CA . LYS A 1 110 ? -15.775 -5.685 6.807 1.00 95.38 110 LYS A CA 1
ATOM 902 C C . LYS A 1 110 ? -14.586 -5.409 5.884 1.00 95.38 110 LYS A C 1
ATOM 904 O O . LYS A 1 110 ? -13.435 -5.422 6.317 1.00 95.38 110 LYS A O 1
ATOM 909 N N . VAL A 1 111 ? -14.877 -5.153 4.612 1.00 94.94 111 VAL A N 1
ATOM 910 C CA . VAL A 1 111 ? -13.882 -4.727 3.618 1.00 94.94 111 VAL A CA 1
ATOM 911 C C . VAL A 1 111 ? -13.915 -3.206 3.521 1.00 94.94 111 VAL A C 1
ATOM 913 O O . VAL A 1 111 ? -14.987 -2.623 3.356 1.00 94.94 111 VAL A O 1
ATOM 916 N N . PHE A 1 112 ? -12.742 -2.588 3.627 1.00 96.56 112 PHE A N 1
ATOM 917 C CA . PHE A 1 112 ? -12.525 -1.166 3.393 1.00 96.56 112 PHE A CA 1
ATOM 918 C C . PHE A 1 112 ? -11.634 -1.019 2.172 1.00 96.56 112 PHE A C 1
ATOM 920 O O . PHE A 1 112 ? -10.557 -1.611 2.129 1.00 96.56 112 PHE A O 1
ATOM 927 N N . GLU A 1 113 ? -12.068 -0.236 1.195 1.00 96.00 113 GLU A N 1
ATOM 928 C CA . GLU A 1 113 ? -11.294 -0.011 -0.022 1.00 96.00 113 GLU A CA 1
ATOM 929 C C . GLU A 1 113 ? -11.395 1.444 -0.475 1.00 96.00 113 GLU A C 1
ATOM 931 O O . GLU A 1 113 ? -12.427 2.098 -0.291 1.00 96.00 113 GLU A O 1
ATOM 936 N N . GLY A 1 114 ? -10.293 1.962 -1.007 1.00 96.44 114 GLY A N 1
ATOM 937 C CA . GLY A 1 114 ? -10.156 3.353 -1.417 1.00 96.44 114 GLY A CA 1
ATOM 938 C C . GLY A 1 114 ? -8.739 3.888 -1.192 1.00 96.44 114 GLY A C 1
ATOM 939 O O . GLY A 1 114 ? -7.822 3.126 -0.880 1.00 96.44 114 GLY A O 1
ATOM 940 N N . PRO A 1 115 ? -8.543 5.209 -1.331 1.00 97.38 115 PRO A N 1
ATOM 941 C CA . PRO A 1 115 ? -7.265 5.861 -1.059 1.00 97.38 115 PRO A CA 1
ATOM 942 C C . PRO A 1 115 ? -6.807 5.657 0.385 1.00 97.38 115 PRO A C 1
ATOM 944 O O . PRO A 1 115 ? -7.592 5.850 1.318 1.00 97.38 115 PRO A O 1
ATOM 947 N N . ILE A 1 116 ? -5.528 5.330 0.573 1.00 97.62 116 ILE A N 1
ATOM 948 C CA . ILE A 1 116 ? -4.950 4.967 1.874 1.00 97.62 116 ILE A CA 1
ATOM 949 C C . ILE A 1 116 ? -5.232 5.999 2.968 1.00 97.62 116 ILE A C 1
ATOM 951 O O . ILE A 1 116 ? -5.574 5.613 4.087 1.00 97.62 116 ILE A O 1
ATOM 955 N N . TYR A 1 117 ? -5.160 7.298 2.655 1.00 98.06 117 TYR A N 1
ATOM 956 C CA . TYR A 1 117 ? -5.472 8.345 3.626 1.00 98.06 117 TYR A CA 1
ATOM 957 C C . TYR A 1 117 ? -6.924 8.280 4.098 1.00 98.06 117 TYR A C 1
ATOM 959 O O . TYR A 1 117 ? -7.180 8.238 5.297 1.00 98.06 117 TYR A O 1
ATOM 967 N N . LEU A 1 118 ? -7.870 8.214 3.161 1.00 97.88 118 LEU A N 1
ATOM 968 C CA . LEU A 1 118 ? -9.301 8.212 3.465 1.00 97.88 118 LEU A CA 1
ATOM 969 C C . LEU A 1 118 ? -9.732 6.934 4.189 1.00 97.88 118 LEU A C 1
ATOM 971 O O . LEU A 1 118 ? -10.559 6.988 5.098 1.00 97.88 118 LEU A O 1
ATOM 975 N N . VAL A 1 119 ? -9.149 5.790 3.820 1.00 97.94 119 VAL A N 1
ATOM 976 C CA . VAL A 1 119 ? -9.403 4.511 4.493 1.00 97.94 119 VAL A CA 1
ATOM 977 C C . VAL A 1 119 ? -8.979 4.587 5.960 1.00 97.94 119 VAL A C 1
ATOM 979 O O . VAL A 1 119 ? -9.784 4.291 6.845 1.00 97.94 119 VAL A O 1
ATOM 982 N N . TYR A 1 120 ? -7.748 5.019 6.248 1.00 98.19 120 TYR A N 1
ATOM 983 C CA . TYR A 1 120 ? -7.275 5.097 7.632 1.00 98.19 120 TYR A CA 1
ATOM 984 C C . TYR A 1 120 ? -7.915 6.235 8.431 1.00 98.19 120 TYR A C 1
ATOM 986 O O . TYR A 1 120 ? -8.149 6.055 9.626 1.00 98.19 120 TYR A O 1
ATOM 994 N N . GLU A 1 121 ? -8.267 7.355 7.796 1.00 98.12 121 GLU A N 1
ATOM 995 C CA . GLU A 1 121 ? -9.009 8.443 8.440 1.00 98.12 121 GLU A CA 1
ATOM 996 C C . GLU A 1 121 ? -10.388 7.950 8.898 1.00 98.12 121 GLU A C 1
ATOM 998 O O . GLU A 1 121 ? -10.792 8.167 10.043 1.00 98.12 121 GLU A O 1
ATOM 1003 N N . HIS A 1 122 ? -11.094 7.216 8.031 1.00 98.19 122 HIS A N 1
ATOM 1004 C CA . HIS A 1 122 ? -12.382 6.608 8.358 1.00 98.19 122 HIS A CA 1
ATOM 1005 C C . HIS A 1 122 ? -12.266 5.609 9.514 1.00 98.19 122 HIS A C 1
ATOM 1007 O O . HIS A 1 122 ? -13.050 5.659 10.466 1.00 98.19 122 HIS A O 1
ATOM 1013 N N . LEU A 1 123 ? -11.270 4.723 9.467 1.00 97.94 123 LEU A N 1
ATOM 1014 C CA . LEU A 1 123 ? -11.035 3.723 10.511 1.00 97.94 123 LEU A CA 1
ATOM 1015 C C . LEU A 1 123 ? -10.689 4.364 11.860 1.00 97.94 123 LEU A C 1
ATOM 1017 O O . LEU A 1 123 ? -11.266 3.992 12.883 1.00 97.94 123 LEU A O 1
ATOM 1021 N N . GLU A 1 124 ? -9.804 5.362 11.879 1.00 97.44 124 GLU A N 1
ATOM 1022 C CA . GLU A 1 124 ? -9.456 6.083 13.106 1.00 97.44 124 GLU A CA 1
ATOM 1023 C C . GLU A 1 124 ? -10.664 6.837 13.673 1.00 97.44 124 GLU A C 1
ATOM 1025 O O . GLU A 1 124 ? -10.879 6.831 14.884 1.00 97.44 124 GLU A O 1
ATOM 1030 N N . LYS A 1 125 ? -11.500 7.443 12.826 1.00 97.06 125 LYS A N 1
ATOM 1031 C CA . LYS A 1 125 ? -12.651 8.236 13.271 1.00 97.06 125 LYS A CA 1
ATOM 1032 C C . LYS A 1 125 ? -13.801 7.380 13.798 1.00 97.06 125 LYS A C 1
ATOM 1034 O O . LYS A 1 125 ? -14.334 7.664 14.875 1.00 97.06 125 LYS A O 1
ATOM 1039 N N . TYR A 1 126 ? -14.198 6.353 13.049 1.00 97.62 126 TYR A N 1
ATOM 1040 C CA . TYR A 1 126 ? -15.429 5.598 13.309 1.00 97.62 126 TYR A CA 1
ATOM 1041 C C . TYR A 1 126 ? -15.190 4.270 14.032 1.00 97.62 126 TYR A C 1
ATOM 1043 O O . TYR A 1 126 ? -16.062 3.821 14.772 1.00 97.62 126 TYR A O 1
ATOM 1051 N N . TYR A 1 127 ? -13.994 3.687 13.916 1.00 96.38 127 TYR A N 1
ATOM 1052 C CA . TYR A 1 127 ? -13.628 2.411 14.544 1.00 96.38 127 TYR A CA 1
ATOM 1053 C C . TYR A 1 127 ? -12.562 2.565 15.644 1.00 96.38 127 TYR A C 1
ATOM 1055 O O . TYR A 1 127 ? -11.909 1.596 16.031 1.00 96.38 127 TYR A O 1
ATOM 1063 N N . LYS A 1 128 ? -12.427 3.763 16.236 1.00 92.31 128 LYS A N 1
ATOM 1064 C CA . LYS A 1 128 ? -11.480 4.061 17.337 1.00 92.31 128 LYS A CA 1
ATOM 1065 C C . LYS A 1 128 ? -11.536 3.103 18.532 1.00 92.31 128 LYS A C 1
ATOM 1067 O O . LYS A 1 128 ? -10.543 2.926 19.233 1.00 92.31 128 LYS A O 1
ATOM 1072 N N . ASN A 1 129 ? -12.698 2.492 18.769 1.00 92.81 129 ASN A N 1
ATOM 1073 C CA . ASN A 1 129 ? -12.933 1.569 19.881 1.00 92.81 129 ASN A CA 1
ATOM 1074 C C . ASN A 1 129 ? -12.658 0.100 19.521 1.00 92.81 129 ASN A C 1
ATOM 1076 O O . ASN A 1 129 ? -12.938 -0.782 20.334 1.00 92.81 129 ASN A O 1
ATOM 1080 N N . SER A 1 130 ? -12.108 -0.171 18.332 1.00 93.75 130 SER A N 1
ATOM 1081 C CA . SER A 1 130 ? -11.673 -1.505 17.928 1.00 93.75 130 SER A CA 1
ATOM 1082 C C . SER A 1 130 ? -10.792 -2.142 19.006 1.00 93.75 130 SER A C 1
ATOM 1084 O O . SER A 1 130 ? -9.794 -1.567 19.452 1.00 93.75 130 SER A O 1
ATOM 1086 N N . LYS A 1 131 ? -11.146 -3.356 19.438 1.00 93.06 131 LYS A N 1
ATOM 1087 C CA . LYS A 1 131 ? -10.353 -4.087 20.440 1.00 93.06 131 LYS A CA 1
ATOM 1088 C C . LYS A 1 131 ? -9.007 -4.535 19.874 1.00 93.06 131 LYS A C 1
ATOM 1090 O O . LYS A 1 131 ? -8.023 -4.557 20.610 1.00 93.06 131 LYS A O 1
ATOM 1095 N N . ILE A 1 132 ? -8.983 -4.867 18.585 1.00 93.75 132 ILE A N 1
ATOM 1096 C CA . ILE A 1 132 ? -7.851 -5.508 17.914 1.00 93.75 132 ILE A CA 1
ATOM 1097 C C . ILE A 1 132 ? -7.004 -4.462 17.181 1.00 93.75 132 ILE A C 1
ATOM 1099 O O . ILE A 1 132 ? -5.798 -4.370 17.398 1.00 93.75 132 ILE A O 1
ATOM 1103 N N . TYR A 1 133 ? -7.637 -3.608 16.381 1.00 96.00 133 TYR A N 1
ATOM 1104 C CA . TYR A 1 133 ? -6.962 -2.806 15.362 1.00 96.00 133 TYR A CA 1
ATOM 1105 C C . TYR A 1 133 ? -6.791 -1.326 15.723 1.00 96.00 133 TYR A C 1
ATOM 1107 O O . TYR A 1 133 ? -6.118 -0.600 14.997 1.00 96.00 133 TYR A O 1
ATOM 1115 N N . LYS A 1 134 ? -7.294 -0.847 16.873 1.00 94.94 134 LYS A N 1
ATOM 1116 C CA . LYS A 1 134 ? -7.160 0.577 17.267 1.00 94.94 134 LYS A CA 1
ATOM 1117 C C . LYS A 1 134 ? -5.727 1.119 17.180 1.00 94.94 134 LYS A C 1
ATOM 1119 O O . LYS A 1 134 ? -5.513 2.271 16.813 1.00 94.94 134 LYS A O 1
ATOM 1124 N N . LYS A 1 135 ? -4.733 0.289 17.526 1.00 95.06 135 LYS A N 1
ATOM 1125 C CA . LYS A 1 135 ? -3.313 0.668 17.486 1.00 95.06 135 LYS A CA 1
ATOM 1126 C C . LYS A 1 135 ? -2.815 0.819 16.053 1.00 95.06 135 LYS A C 1
ATOM 1128 O O . LYS A 1 135 ? -1.979 1.686 15.809 1.00 95.06 135 LYS A O 1
ATOM 1133 N N . GLU A 1 136 ? -3.311 -0.013 15.141 1.00 96.50 136 GLU A N 1
ATOM 1134 C CA . GLU A 1 136 ? -3.017 0.056 13.712 1.00 96.50 136 GLU A CA 1
ATOM 1135 C C . GLU A 1 136 ? -3.508 1.388 13.148 1.00 96.50 136 GLU A C 1
ATOM 1137 O O . GLU A 1 136 ? -2.703 2.153 12.622 1.00 96.50 136 GLU A O 1
ATOM 1142 N N . TYR A 1 137 ? -4.789 1.706 13.359 1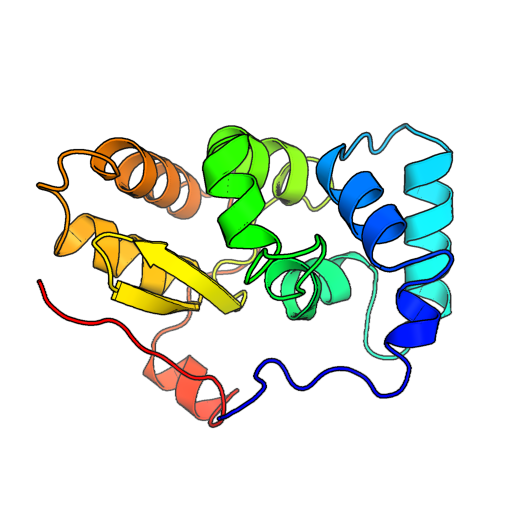.00 97.38 137 TYR A N 1
ATOM 1143 C CA . TYR A 1 137 ? -5.430 2.899 12.796 1.00 97.38 137 TYR A CA 1
ATOM 1144 C C . TYR A 1 137 ? -4.731 4.178 13.246 1.00 97.38 137 TYR A C 1
ATOM 1146 O O . TYR A 1 137 ? -4.286 4.971 12.418 1.00 97.38 137 TYR A O 1
ATOM 1154 N N . TYR A 1 138 ? -4.520 4.311 14.558 1.00 96.69 138 TYR A N 1
ATOM 1155 C CA . TYR A 1 138 ? -3.795 5.443 15.127 1.00 96.69 138 TYR A CA 1
ATOM 1156 C C . TYR A 1 138 ? -2.353 5.532 14.602 1.00 96.69 138 TYR A C 1
ATOM 1158 O O . TYR A 1 138 ? -1.846 6.605 14.276 1.00 96.69 138 TYR A O 1
ATOM 1166 N N . SER A 1 139 ? -1.659 4.394 14.491 1.00 96.19 139 SER A N 1
ATOM 1167 C CA . SER A 1 139 ? -0.272 4.363 14.010 1.00 96.19 139 SER A CA 1
ATOM 1168 C C . SER A 1 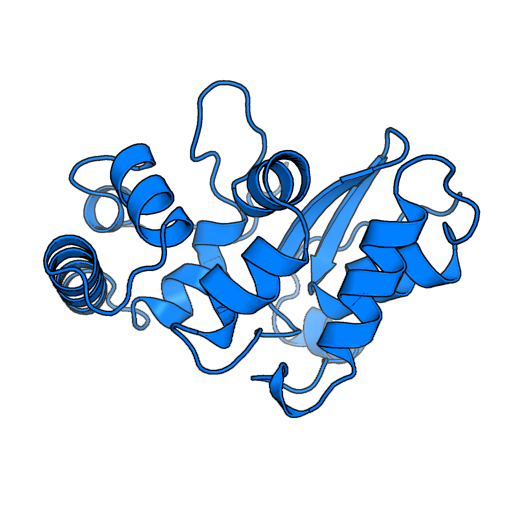139 ? -0.138 4.730 12.535 1.00 96.19 139 SER A C 1
ATOM 1170 O O . SER A 1 139 ? 0.895 5.300 12.162 1.00 96.19 139 SER A O 1
ATOM 1172 N N . ALA A 1 140 ? -1.130 4.379 11.716 1.00 97.69 140 ALA A N 1
ATOM 1173 C CA . ALA A 1 140 ? -1.194 4.723 10.303 1.00 97.69 140 ALA A CA 1
ATOM 1174 C C . ALA A 1 140 ? -1.488 6.212 10.135 1.00 97.69 140 ALA A C 1
ATOM 1176 O O . ALA A 1 140 ? -0.688 6.916 9.520 1.00 97.69 140 ALA A O 1
ATOM 1177 N N . MET A 1 141 ? -2.533 6.728 10.787 1.00 97.81 141 MET A N 1
ATOM 1178 C CA . MET A 1 141 ? -2.892 8.146 10.703 1.00 97.81 141 MET A CA 1
ATOM 1179 C C . MET A 1 141 ? -1.804 9.070 11.238 1.00 97.81 141 MET A C 1
ATOM 1181 O O . MET A 1 141 ? -1.458 10.059 10.590 1.00 97.81 141 MET A O 1
ATOM 1185 N N . ARG A 1 142 ? -1.152 8.711 12.351 1.00 96.44 142 ARG A N 1
ATOM 1186 C CA . ARG A 1 142 ? 0.004 9.467 12.856 1.00 96.44 142 ARG A CA 1
ATOM 1187 C C . ARG A 1 142 ? 1.119 9.599 11.814 1.00 96.44 142 ARG A C 1
ATOM 1189 O O . ARG A 1 142 ? 1.780 10.632 11.767 1.00 96.44 142 ARG A O 1
ATOM 1196 N N . ARG A 1 143 ? 1.354 8.567 10.996 1.00 95.56 143 ARG A N 1
ATOM 1197 C CA . ARG A 1 143 ? 2.359 8.610 9.921 1.00 95.56 143 ARG A CA 1
ATOM 1198 C C . ARG A 1 143 ? 1.861 9.405 8.726 1.00 95.56 143 ARG A C 1
ATOM 1200 O O . ARG A 1 143 ? 2.582 10.279 8.272 1.00 95.56 143 ARG A O 1
ATOM 1207 N N . LEU A 1 144 ? 0.637 9.159 8.269 1.00 96.44 144 LEU A N 1
ATOM 1208 C CA . LEU A 1 144 ? 0.050 9.846 7.115 1.00 96.44 144 LEU A CA 1
ATOM 1209 C C . LEU A 1 144 ? -0.068 11.358 7.322 1.00 96.44 144 LEU A C 1
ATOM 1211 O O . LEU A 1 144 ? 0.097 12.118 6.377 1.00 96.44 144 LEU A O 1
ATOM 1215 N N . ASN A 1 145 ? -0.277 11.808 8.559 1.00 96.06 145 ASN A N 1
ATOM 1216 C CA . ASN A 1 145 ? -0.310 13.233 8.883 1.00 96.06 145 ASN A CA 1
ATOM 1217 C C . ASN A 1 145 ? 1.094 13.862 8.989 1.00 96.06 145 ASN A C 1
ATOM 1219 O O . ASN A 1 145 ? 1.242 15.082 8.863 1.00 96.06 145 ASN A O 1
ATOM 1223 N N . HIS A 1 146 ? 2.147 13.061 9.173 1.00 94.81 146 HIS A N 1
ATOM 1224 C CA . HIS A 1 146 ? 3.509 13.565 9.314 1.00 94.81 146 HIS A CA 1
ATOM 1225 C C . HIS A 1 146 ? 4.107 13.941 7.941 1.00 94.81 146 HIS A C 1
ATOM 1227 O O . HIS A 1 146 ? 4.182 13.082 7.061 1.00 94.81 146 HIS A O 1
ATOM 1233 N N . PRO A 1 147 ? 4.605 15.177 7.735 1.00 91.81 147 PRO A N 1
ATOM 1234 C CA . PRO A 1 147 ? 5.110 15.624 6.429 1.00 91.81 147 PRO A CA 1
ATOM 1235 C C . PRO A 1 147 ? 6.202 14.725 5.834 1.00 91.81 147 PRO A C 1
ATOM 1237 O O . PRO A 1 147 ? 6.170 14.416 4.652 1.00 91.81 147 PRO A O 1
ATOM 1240 N N . SER A 1 148 ? 7.126 14.214 6.657 1.00 90.75 148 SER A N 1
ATOM 1241 C CA . SER A 1 148 ? 8.218 13.335 6.186 1.00 90.75 148 SER A CA 1
ATOM 1242 C C . SER A 1 148 ? 7.790 11.940 5.705 1.00 90.75 148 SER A C 1
ATOM 1244 O O . SER A 1 148 ? 8.647 11.144 5.314 1.00 90.75 148 SER A O 1
ATOM 1246 N N . TYR A 1 149 ? 6.501 11.616 5.805 1.00 92.69 149 TYR A N 1
ATOM 1247 C CA . TYR A 1 149 ? 5.910 10.378 5.308 1.00 92.69 149 TYR A CA 1
ATOM 1248 C C . TYR A 1 149 ? 4.983 10.615 4.115 1.00 92.69 149 TYR A C 1
ATOM 1250 O O . TYR A 1 149 ? 4.538 9.633 3.538 1.00 92.69 149 TYR A O 1
ATOM 1258 N N . ARG A 1 150 ? 4.687 11.859 3.721 1.00 93.12 150 ARG A N 1
ATOM 1259 C CA . ARG A 1 150 ? 3.794 12.153 2.593 1.00 93.12 150 ARG A CA 1
ATOM 1260 C C . ARG A 1 150 ? 4.596 12.391 1.319 1.00 93.12 150 ARG A C 1
ATOM 1262 O O . ARG A 1 150 ? 5.407 13.308 1.267 1.00 93.12 150 ARG A O 1
ATOM 1269 N N . LEU A 1 151 ? 4.344 11.587 0.289 1.00 93.56 151 LEU A N 1
ATOM 1270 C CA . LEU A 1 151 ? 4.790 11.881 -1.080 1.00 93.56 151 LEU A CA 1
ATOM 1271 C C . LEU A 1 151 ? 3.824 12.800 -1.813 1.00 93.56 151 LEU A C 1
ATOM 1273 O O . LEU A 1 151 ? 4.229 13.555 -2.691 1.00 93.56 151 LEU A O 1
ATOM 1277 N N . THR A 1 152 ? 2.548 12.710 -1.460 1.00 94.62 152 THR A N 1
ATOM 1278 C CA . THR A 1 152 ? 1.458 13.448 -2.082 1.00 94.62 152 THR A CA 1
ATOM 1279 C C . THR A 1 152 ? 0.555 14.015 -1.003 1.00 94.62 152 THR A C 1
ATOM 1281 O O . THR A 1 152 ? 0.392 13.423 0.071 1.00 94.62 152 THR A O 1
ATOM 1284 N N . GLU A 1 153 ? -0.089 15.137 -1.302 1.00 95.00 153 GLU A N 1
ATOM 1285 C CA . GLU A 1 153 ? -1.178 15.620 -0.463 1.00 95.00 153 GLU A CA 1
ATOM 1286 C C . GLU A 1 153 ? -2.426 14.740 -0.646 1.00 95.00 153 GLU A C 1
ATOM 1288 O O . GLU A 1 153 ? -2.717 14.328 -1.779 1.00 95.00 153 GLU A O 1
ATOM 1293 N N . PRO A 1 154 ? -3.161 14.430 0.439 1.00 95.25 154 PRO A N 1
ATOM 1294 C CA . PRO A 1 154 ? -4.419 13.705 0.343 1.00 95.25 154 PRO A CA 1
ATOM 1295 C C . PRO A 1 154 ? -5.431 14.477 -0.505 1.00 95.25 154 PRO A C 1
ATOM 1297 O O . PRO A 1 154 ? -5.729 15.645 -0.241 1.00 95.25 154 PRO A O 1
ATOM 1300 N N . LYS A 1 155 ? -5.980 13.824 -1.525 1.00 95.31 155 LYS A N 1
ATOM 1301 C CA . LYS A 1 155 ? -7.038 14.382 -2.365 1.00 95.31 155 LYS A CA 1
ATOM 1302 C C . LYS A 1 155 ? -8.389 14.238 -1.676 1.00 95.31 155 LYS A C 1
ATOM 1304 O O . LYS A 1 155 ? -8.669 13.268 -0.975 1.00 95.31 155 LYS A O 1
ATOM 1309 N N . SER A 1 156 ? -9.270 15.197 -1.935 1.00 94.44 156 SER A N 1
ATOM 1310 C CA . SER A 1 156 ? -10.675 15.087 -1.543 1.00 94.44 156 SER A CA 1
ATOM 1311 C C . SER A 1 156 ? -11.395 14.004 -2.352 1.00 94.44 156 SER A C 1
ATOM 1313 O O . SER A 1 156 ? -11.068 13.759 -3.516 1.00 94.44 156 SER A O 1
ATOM 1315 N N . LEU A 1 157 ? -12.450 13.416 -1.777 1.00 91.00 157 LEU A N 1
ATOM 1316 C CA . LEU A 1 157 ? -13.308 12.448 -2.474 1.00 91.00 157 LEU A CA 1
ATOM 1317 C C . LEU A 1 157 ? -13.828 12.974 -3.820 1.00 91.00 157 LEU A C 1
ATOM 1319 O O . LEU A 1 157 ? -13.884 12.228 -4.793 1.00 91.00 157 LEU A O 1
ATOM 1323 N N . SER A 1 158 ? -14.184 14.258 -3.892 1.00 93.19 158 SER A N 1
ATOM 1324 C CA . SER A 1 158 ? -14.654 14.889 -5.129 1.00 93.19 158 SER A CA 1
ATOM 1325 C C . SER A 1 158 ? -13.572 14.934 -6.210 1.00 93.19 158 SER A C 1
ATOM 1327 O O . SER A 1 158 ? -13.872 14.716 -7.380 1.00 93.19 158 SER A O 1
ATOM 1329 N N . GLN A 1 159 ? -12.315 15.192 -5.833 1.00 95.12 159 GLN A N 1
ATOM 1330 C CA . GLN A 1 159 ? -11.187 15.156 -6.769 1.00 95.12 159 GLN A CA 1
ATOM 1331 C C . GLN A 1 159 ? -10.914 13.730 -7.251 1.00 95.12 159 GLN A C 1
ATOM 1333 O O . GLN A 1 159 ? -10.801 13.517 -8.454 1.00 95.12 159 GLN A O 1
ATOM 1338 N N . ILE A 1 160 ? -10.892 12.755 -6.337 1.00 92.88 160 ILE A N 1
ATOM 1339 C CA . ILE A 1 160 ? -10.670 11.340 -6.671 1.00 92.88 160 ILE A CA 1
ATOM 1340 C C . ILE A 1 160 ? -11.740 10.833 -7.635 1.00 92.88 160 ILE A C 1
ATOM 1342 O O . ILE A 1 160 ? -11.400 10.282 -8.671 1.00 92.88 160 ILE A O 1
ATOM 1346 N N . ARG A 1 161 ? -13.023 11.094 -7.361 1.00 91.56 161 ARG A N 1
ATOM 1347 C CA . ARG A 1 161 ? -14.131 10.682 -8.242 1.00 91.56 161 ARG A CA 1
ATOM 1348 C C . ARG A 1 161 ? -14.078 11.321 -9.630 1.00 91.56 161 ARG A C 1
ATOM 1350 O O . ARG A 1 161 ? -14.619 10.759 -10.572 1.00 91.56 161 ARG A O 1
ATOM 1357 N N . ARG A 1 162 ? -13.466 12.501 -9.756 1.00 94.31 162 ARG A N 1
ATOM 1358 C CA . ARG A 1 162 ? -13.284 13.178 -11.046 1.00 94.31 162 ARG A CA 1
ATOM 1359 C C . ARG A 1 162 ? -12.119 12.590 -11.843 1.00 94.31 162 ARG A C 1
ATOM 1361 O O . ARG A 1 162 ? -12.213 12.507 -13.058 1.00 94.31 162 ARG A O 1
ATOM 1368 N N . GLU A 1 163 ? -11.024 12.240 -11.174 1.00 91.75 163 GLU A N 1
ATOM 1369 C CA . GLU A 1 163 ? -9.794 11.745 -11.813 1.00 91.75 163 GLU A CA 1
ATOM 1370 C C . GLU A 1 163 ? -9.819 10.228 -12.052 1.00 91.75 163 GLU A C 1
ATOM 1372 O O . GLU A 1 163 ? -9.294 9.753 -13.053 1.00 91.75 163 GLU A O 1
ATOM 1377 N N . HIS A 1 164 ? -10.469 9.483 -11.159 1.00 90.00 164 HIS A N 1
ATOM 1378 C CA . HIS A 1 164 ? -10.599 8.028 -11.176 1.00 90.00 164 HIS A CA 1
ATOM 1379 C C . HIS A 1 164 ? -12.054 7.633 -10.867 1.00 90.00 164 HIS A C 1
ATOM 1381 O O . HIS A 1 164 ? -12.342 7.149 -9.769 1.00 90.00 164 HIS A O 1
ATOM 1387 N N . PRO A 1 165 ? -12.996 7.860 -11.801 1.00 89.56 165 PRO A N 1
ATOM 1388 C CA . PRO A 1 165 ? -14.419 7.594 -11.573 1.00 89.56 165 PRO A CA 1
ATOM 1389 C C . PRO A 1 165 ? -14.722 6.123 -11.256 1.00 89.56 165 PRO A C 1
ATOM 1391 O O . PRO A 1 165 ? -15.673 5.846 -10.529 1.00 89.56 165 PRO A O 1
ATOM 1394 N N . ASP A 1 166 ? -13.888 5.203 -11.744 1.00 90.38 166 ASP A N 1
ATOM 1395 C CA . ASP A 1 166 ? -14.052 3.759 -11.555 1.00 90.38 166 ASP A CA 1
ATOM 1396 C C . ASP A 1 166 ? -13.364 3.218 -10.290 1.00 90.38 166 ASP A C 1
ATOM 1398 O O . ASP A 1 166 ? -13.472 2.028 -9.996 1.00 90.38 166 ASP A O 1
ATOM 1402 N N . MET A 1 167 ? -12.652 4.061 -9.526 1.00 92.69 167 MET A N 1
ATOM 1403 C CA . MET A 1 167 ? -12.036 3.637 -8.267 1.00 92.69 167 MET A CA 1
ATOM 1404 C C . MET A 1 167 ? -13.136 3.311 -7.244 1.00 92.69 167 MET A C 1
ATOM 1406 O O . MET A 1 167 ? -13.895 4.210 -6.859 1.00 92.69 167 MET A O 1
ATOM 1410 N N . PRO A 1 168 ? -13.227 2.064 -6.747 1.00 92.81 168 PRO A N 1
ATOM 1411 C CA . PRO A 1 168 ? -14.200 1.722 -5.730 1.00 92.81 168 PRO A CA 1
ATOM 1412 C C . PRO A 1 168 ? -13.823 2.408 -4.417 1.00 92.81 168 PRO A C 1
ATOM 1414 O O . PRO A 1 168 ? -12.659 2.472 -4.026 1.00 92.81 168 PRO A O 1
ATOM 1417 N N . ILE A 1 169 ? -14.828 2.944 -3.730 1.00 94.06 169 ILE A N 1
ATOM 1418 C CA . ILE A 1 169 ? -14.660 3.530 -2.402 1.00 94.06 169 ILE A CA 1
ATOM 1419 C C . ILE A 1 169 ? -15.742 2.942 -1.507 1.00 94.06 169 ILE A C 1
ATOM 1421 O O . ILE A 1 169 ? -16.905 3.344 -1.579 1.00 94.06 169 ILE A O 1
ATOM 1425 N N . SER A 1 170 ? -15.349 1.991 -0.662 1.00 95.25 170 SER A N 1
ATOM 1426 C CA . SER A 1 170 ? -16.222 1.332 0.309 1.00 95.25 170 SER A CA 1
ATOM 1427 C C . SER A 1 170 ? -15.700 1.594 1.714 1.00 95.25 170 SER A C 1
ATOM 1429 O O . SER A 1 170 ? -14.670 1.062 2.123 1.00 95.25 170 SER A O 1
ATOM 1431 N N . LEU A 1 171 ? -16.414 2.445 2.453 1.00 96.12 171 LEU A N 1
ATOM 1432 C CA . LEU A 1 171 ? -16.082 2.856 3.819 1.00 96.12 171 LEU A CA 1
ATOM 1433 C C . LEU A 1 171 ? -17.291 2.602 4.738 1.00 96.12 171 LEU A C 1
ATOM 1435 O O . LEU A 1 171 ? -18.006 3.538 5.103 1.00 96.12 171 LEU A O 1
ATOM 1439 N N . PRO A 1 172 ? -17.592 1.334 5.078 1.00 95.81 172 PRO A N 1
ATOM 1440 C CA . PRO A 1 172 ? -18.794 0.991 5.830 1.00 95.81 172 PRO A CA 1
ATOM 1441 C C . PRO A 1 172 ? -18.775 1.584 7.243 1.00 95.81 172 PRO A C 1
ATOM 1443 O O . PRO A 1 172 ? -17.740 1.609 7.919 1.00 95.81 172 PRO A O 1
ATOM 1446 N N . MET A 1 173 ? -19.940 2.029 7.714 1.00 94.00 173 MET A N 1
ATOM 1447 C CA . MET A 1 173 ? -20.131 2.517 9.086 1.00 94.00 173 MET A CA 1
ATOM 1448 C C . MET A 1 173 ? -20.168 1.351 10.093 1.00 94.00 173 MET A C 1
ATOM 1450 O O . MET A 1 173 ? -20.534 0.245 9.679 1.00 94.00 173 MET A O 1
ATOM 1454 N N . PRO A 1 174 ? -19.759 1.568 11.364 1.00 85.81 174 PRO A N 1
ATOM 1455 C CA . PRO A 1 174 ? -19.762 0.561 12.430 1.00 85.81 174 PRO A CA 1
ATOM 1456 C C . PRO A 1 174 ? -21.086 -0.181 12.582 1.00 85.81 174 PRO A C 1
ATOM 1458 O O . PRO A 1 174 ? -22.143 0.483 12.547 1.00 85.81 174 PRO A O 1
#

Sequence (174 aa):
MYDYPVLPENLDDILKPSKRAVCDTYQLSSVNSPIYKSLMERIDRVYKEGDHKDFFFKYLLTLDCYPFQENFFDTTVDAMGVSHMFSHMMRTPFGGVDTNAFIRIKREGKVFEGPIYLVYEHLEKYYKNSKIYKKEYYSAMRRLNHPSYRLTEPKSLSQIRREHPDMPISLPMP

Foldseek 3Di:
DDPPPPDDPCNCQLQPPHLLLLLVLLLQLPPVDPSNVVSQVSNQVRVPVHGPLCCCLRPQQQDPNDPPDRHSVQVSCVPPNPCSCFPRNACPPPQADAQFRWHWYQDPNDIFIGGNNVSLVLCCPQVCVPPPCVCRSVVSNVQCPDPSHYPDDDDDPVVCCVVPVSGDGDRDGD

Radius of gyration: 15.64 Å; chains: 1; bounding box: 42×34×41 Å